Protein AF-A0A090S783-F1 (afdb_monomer_lite)

Structure (mmCIF, N/CA/C/O backbone):
data_AF-A0A090S783-F1
#
_entry.id   AF-A0A090S783-F1
#
loop_
_atom_site.group_PDB
_atom_site.id
_atom_site.type_symbol
_atom_site.label_atom_id
_atom_site.label_alt_id
_atom_site.label_comp_id
_atom_site.label_asym_id
_atom_site.label_entity_id
_atom_site.label_seq_id
_atom_site.pdbx_PDB_ins_code
_atom_site.Cartn_x
_atom_site.Cartn_y
_atom_site.Cartn_z
_atom_site.occupancy
_atom_site.B_iso_or_equiv
_atom_site.auth_seq_id
_atom_site.auth_comp_id
_atom_site.auth_asym_id
_atom_site.auth_atom_id
_atom_site.pdbx_PDB_model_num
ATOM 1 N N . MET A 1 1 ? 23.292 10.034 -25.816 1.00 48.47 1 MET A N 1
ATOM 2 C CA . MET A 1 1 ? 23.161 8.749 -25.100 1.00 48.47 1 MET A CA 1
ATOM 3 C C . MET A 1 1 ? 21.915 8.841 -24.245 1.00 48.47 1 MET A C 1
ATOM 5 O O . MET A 1 1 ? 21.785 9.822 -23.528 1.00 48.47 1 MET A O 1
ATOM 9 N N . VAL A 1 2 ? 20.990 7.893 -24.377 1.00 59.19 2 VAL A N 1
ATOM 10 C CA . VAL A 1 2 ? 19.824 7.782 -23.492 1.00 59.19 2 VAL A CA 1
ATOM 11 C C . VAL A 1 2 ? 20.245 6.833 -22.380 1.00 59.19 2 VAL A C 1
ATOM 13 O O . VAL A 1 2 ? 20.522 5.667 -22.645 1.00 59.19 2 VAL A O 1
ATOM 16 N N . THR A 1 3 ? 20.410 7.338 -21.163 1.00 61.84 3 THR A N 1
ATOM 17 C CA . THR A 1 3 ? 20.597 6.481 -19.992 1.00 61.84 3 THR A CA 1
ATOM 18 C C . THR A 1 3 ? 19.223 5.972 -19.592 1.00 61.84 3 THR A C 1
ATOM 20 O O . THR A 1 3 ? 18.373 6.776 -19.206 1.00 61.84 3 THR A O 1
ATOM 23 N N . ASN A 1 4 ? 18.986 4.664 -19.695 1.00 66.94 4 ASN A N 1
ATOM 24 C CA . ASN A 1 4 ? 17.825 4.087 -19.030 1.00 66.94 4 ASN A CA 1
ATOM 25 C C . ASN A 1 4 ? 17.972 4.327 -17.521 1.00 66.94 4 ASN A C 1
ATOM 27 O O . ASN A 1 4 ? 19.079 4.155 -16.997 1.00 66.94 4 ASN A O 1
ATOM 31 N N . PRO A 1 5 ? 16.899 4.734 -16.824 1.00 67.88 5 PRO A N 1
ATOM 32 C CA . PRO A 1 5 ? 16.915 4.797 -15.373 1.00 67.88 5 PRO A CA 1
ATOM 33 C C . PRO A 1 5 ? 17.351 3.444 -14.810 1.00 67.88 5 PRO A C 1
ATOM 35 O O . PRO A 1 5 ? 16.975 2.396 -15.345 1.00 67.88 5 PRO A O 1
ATOM 38 N N . ALA A 1 6 ? 18.147 3.464 -13.742 1.00 74.69 6 ALA A N 1
ATOM 39 C CA . ALA A 1 6 ? 18.403 2.251 -12.982 1.00 74.69 6 ALA A CA 1
ATOM 40 C C . ALA A 1 6 ? 17.061 1.664 -12.522 1.00 74.69 6 ALA A C 1
ATOM 42 O O . ALA A 1 6 ? 16.147 2.410 -12.159 1.00 74.69 6 ALA A O 1
ATOM 43 N N . GLN A 1 7 ? 16.942 0.337 -12.563 1.00 76.75 7 GLN A N 1
ATOM 44 C CA . GLN A 1 7 ? 15.754 -0.348 -12.071 1.00 76.75 7 GLN A CA 1
ATOM 45 C C . GLN A 1 7 ? 15.549 0.012 -10.595 1.00 76.75 7 GLN A C 1
ATOM 47 O O . GLN A 1 7 ? 16.495 -0.028 -9.807 1.00 76.75 7 GLN A O 1
ATOM 52 N N . SER A 1 8 ? 14.328 0.403 -10.234 1.00 84.81 8 SER A N 1
ATOM 53 C CA . SER A 1 8 ? 13.994 0.741 -8.854 1.00 84.81 8 SER A CA 1
ATOM 54 C C . SER A 1 8 ? 14.144 -0.484 -7.953 1.00 84.81 8 SER A C 1
ATOM 56 O O . SER A 1 8 ? 13.737 -1.586 -8.320 1.00 84.81 8 SER A O 1
ATOM 58 N N . THR A 1 9 ? 14.732 -0.280 -6.777 1.00 92.31 9 THR A N 1
ATOM 59 C CA . THR A 1 9 ? 14.875 -1.301 -5.735 1.00 92.31 9 THR A CA 1
ATOM 60 C C . THR A 1 9 ? 13.932 -0.996 -4.581 1.00 92.31 9 THR A C 1
ATOM 62 O O . THR A 1 9 ? 13.778 0.165 -4.185 1.00 92.31 9 THR A O 1
ATOM 65 N N . PHE A 1 10 ? 13.331 -2.042 -4.027 1.00 95.06 10 PHE A N 1
ATOM 66 C CA . PHE A 1 10 ? 12.363 -1.950 -2.944 1.00 95.06 10 PHE A CA 1
ATOM 67 C C . PHE A 1 10 ? 12.786 -2.847 -1.782 1.00 95.06 10 PHE A C 1
ATOM 69 O O . PHE A 1 10 ? 13.297 -3.946 -2.009 1.00 95.06 10 PHE A O 1
ATOM 76 N N . ARG A 1 11 ? 12.509 -2.392 -0.558 1.00 94.94 11 ARG A N 1
ATOM 77 C CA . ARG A 1 11 ? 12.571 -3.216 0.651 1.00 94.94 11 ARG A CA 1
ATOM 78 C C . ARG A 1 11 ? 11.179 -3.689 1.035 1.00 94.94 11 ARG A C 1
ATOM 80 O O . ARG A 1 11 ? 10.210 -2.935 0.926 1.00 94.94 11 ARG A O 1
ATOM 87 N N . GLU A 1 12 ? 11.106 -4.919 1.521 1.00 95.81 12 GLU A N 1
ATOM 88 C CA . GLU A 1 12 ? 9.885 -5.497 2.076 1.00 95.81 12 GLU A CA 1
ATOM 89 C C . GLU A 1 12 ? 9.620 -4.936 3.478 1.00 95.81 12 GLU A C 1
ATOM 91 O O . GLU A 1 12 ? 10.533 -4.825 4.298 1.00 95.81 12 GLU A O 1
ATOM 96 N N . LEU A 1 13 ? 8.370 -4.554 3.732 1.00 94.44 13 LEU A N 1
ATOM 97 C CA . LEU A 1 13 ? 7.885 -4.098 5.035 1.00 94.44 13 LEU A CA 1
ATOM 98 C C . LEU A 1 13 ? 7.174 -5.234 5.774 1.00 94.44 13 LEU A C 1
ATOM 100 O O . LEU A 1 13 ? 7.448 -5.475 6.950 1.00 94.44 13 LEU A O 1
ATOM 104 N N . SER A 1 14 ? 6.272 -5.925 5.075 1.00 95.94 14 SER A N 1
ATOM 105 C CA . SER A 1 14 ? 5.560 -7.111 5.552 1.00 95.94 14 SER A CA 1
ATOM 106 C C . SER A 1 14 ? 4.839 -7.825 4.402 1.00 95.94 14 SER A C 1
ATOM 108 O O . SER A 1 14 ? 4.891 -7.401 3.243 1.00 95.94 14 SER A O 1
ATOM 110 N N . VAL A 1 15 ? 4.170 -8.932 4.730 1.00 96.75 15 VAL A N 1
ATOM 111 C CA . VAL A 1 15 ? 3.323 -9.703 3.815 1.00 96.75 15 VAL A CA 1
ATOM 112 C C . VAL A 1 15 ? 1.964 -9.915 4.475 1.00 96.75 15 VAL A C 1
ATOM 114 O O . VAL A 1 15 ? 1.901 -10.382 5.612 1.00 96.75 15 VAL A O 1
ATOM 117 N N . VAL A 1 16 ? 0.885 -9.605 3.755 1.00 94.81 16 VAL A N 1
ATOM 118 C CA . VAL A 1 16 ? -0.505 -9.784 4.209 1.00 94.81 16 VAL A CA 1
ATOM 119 C C . VAL A 1 16 ? -1.248 -10.601 3.163 1.00 94.81 16 VAL A C 1
ATOM 121 O O . VAL A 1 16 ? -1.300 -10.196 2.010 1.00 94.81 16 VAL A O 1
ATOM 124 N N . GLU A 1 17 ? -1.794 -11.760 3.540 1.00 90.88 17 GLU A N 1
ATOM 125 C CA . GLU A 1 17 ? -2.579 -12.624 2.634 1.00 90.88 17 GLU A CA 1
ATOM 126 C C . GLU A 1 17 ? -1.875 -12.923 1.289 1.00 90.88 17 GLU A C 1
ATOM 128 O O . GLU A 1 17 ? -2.494 -12.968 0.231 1.00 90.88 17 GLU A O 1
ATOM 133 N N . ASN A 1 18 ? -0.554 -13.150 1.331 1.00 92.94 18 ASN A N 1
ATOM 134 C CA . ASN A 1 18 ? 0.342 -13.353 0.174 1.00 92.94 18 ASN A CA 1
ATOM 135 C C . ASN A 1 18 ? 0.625 -12.113 -0.693 1.00 92.94 18 ASN A C 1
ATOM 137 O O . ASN A 1 18 ? 1.338 -12.224 -1.689 1.00 92.94 18 ASN A O 1
ATOM 141 N N . VAL A 1 19 ? 0.150 -10.937 -0.292 1.00 96.12 19 VAL A N 1
ATOM 142 C CA . VAL A 1 19 ? 0.470 -9.656 -0.925 1.00 96.12 19 VAL A CA 1
ATOM 143 C C . VAL A 1 19 ? 1.706 -9.061 -0.267 1.00 96.12 19 VAL A C 1
ATOM 145 O O . VAL A 1 19 ? 1.738 -8.847 0.948 1.00 96.12 19 VAL A O 1
ATOM 148 N N . LYS A 1 20 ? 2.739 -8.784 -1.067 1.00 97.25 20 LYS A N 1
ATOM 149 C CA . LYS A 1 20 ? 3.962 -8.141 -0.577 1.00 97.25 20 LYS A CA 1
ATOM 150 C C . LYS A 1 20 ? 3.746 -6.651 -0.413 1.00 97.25 20 LYS A C 1
ATOM 152 O O . LYS A 1 20 ? 3.314 -5.985 -1.347 1.00 97.25 20 LYS A O 1
ATOM 157 N N . ILE A 1 21 ? 4.100 -6.121 0.747 1.00 97.38 21 ILE A N 1
ATOM 158 C CA . ILE A 1 21 ? 4.060 -4.688 1.016 1.00 97.38 21 ILE A CA 1
ATOM 159 C C . ILE A 1 21 ? 5.495 -4.191 0.996 1.00 97.38 21 ILE A C 1
ATOM 161 O O . ILE A 1 21 ? 6.329 -4.634 1.788 1.00 97.38 21 ILE A O 1
ATOM 165 N N . VAL A 1 22 ? 5.791 -3.268 0.089 1.00 97.06 22 VAL A N 1
ATOM 166 C CA . VAL A 1 22 ? 7.153 -2.792 -0.145 1.00 97.06 22 VAL A CA 1
ATOM 167 C C . VAL A 1 22 ? 7.223 -1.276 -0.171 1.00 97.06 22 VAL A C 1
ATOM 169 O O . VAL A 1 22 ? 6.228 -0.578 -0.348 1.00 97.06 22 VAL A O 1
ATOM 172 N N . THR A 1 23 ? 8.426 -0.739 -0.032 1.00 95.62 23 THR A N 1
ATOM 173 C CA . THR A 1 23 ? 8.694 0.689 -0.215 1.00 95.62 23 THR A CA 1
ATOM 174 C C . THR A 1 23 ? 10.062 0.880 -0.869 1.00 95.62 23 THR A C 1
ATOM 176 O O . THR A 1 23 ? 10.920 0.004 -0.718 1.00 95.62 23 THR A O 1
ATOM 179 N N . PRO A 1 24 ? 10.302 1.965 -1.633 1.00 94.88 24 PRO A N 1
ATOM 180 C CA . PRO A 1 24 ? 11.611 2.195 -2.236 1.00 94.88 24 PRO A CA 1
ATOM 181 C C . PRO A 1 24 ? 12.727 2.156 -1.192 1.00 94.88 24 PRO A C 1
ATOM 183 O O . PRO A 1 24 ? 12.566 2.688 -0.096 1.00 94.88 24 PRO A O 1
ATOM 186 N N . GLU A 1 25 ? 13.885 1.592 -1.537 1.00 93.50 25 GLU A N 1
ATOM 187 C CA . GLU A 1 25 ? 15.010 1.450 -0.596 1.00 93.50 25 GLU A CA 1
ATOM 188 C C . GLU A 1 25 ? 15.424 2.792 0.035 1.00 93.50 25 GLU A C 1
ATOM 190 O O . GLU A 1 25 ? 15.742 2.874 1.217 1.00 93.50 25 GLU A O 1
ATOM 195 N N . SER A 1 26 ? 15.354 3.871 -0.750 1.00 90.50 26 SER A N 1
ATOM 196 C CA . SER A 1 26 ? 15.682 5.236 -0.334 1.00 90.50 26 SER A CA 1
ATOM 197 C C . SER A 1 26 ? 14.559 5.954 0.422 1.00 90.50 26 SER A C 1
ATOM 199 O O . SER A 1 26 ? 14.743 7.099 0.833 1.00 90.50 26 SER A O 1
ATOM 201 N N . HIS A 1 27 ? 13.379 5.345 0.553 1.00 89.75 27 HIS A N 1
ATOM 202 C CA . HIS A 1 27 ? 12.256 5.945 1.266 1.00 89.75 27 HIS A CA 1
ATOM 203 C C . HIS A 1 27 ? 12.551 5.980 2.774 1.00 89.75 27 HIS A C 1
ATOM 205 O O . HIS A 1 27 ? 13.085 4.993 3.289 1.00 89.75 27 HIS A O 1
ATOM 211 N N . PRO A 1 28 ? 12.187 7.039 3.519 1.00 90.12 28 PRO A N 1
ATOM 212 C CA . PRO A 1 28 ? 12.353 7.051 4.973 1.00 90.12 28 PRO A CA 1
ATOM 213 C C . PRO A 1 28 ? 11.547 5.930 5.663 1.00 90.12 28 PRO A C 1
ATOM 215 O O . PRO A 1 28 ? 10.721 5.258 5.034 1.00 90.12 28 PRO A O 1
ATOM 218 N N . ASP A 1 29 ? 11.789 5.704 6.956 1.00 87.44 29 ASP A N 1
ATOM 219 C CA . ASP A 1 29 ? 11.158 4.627 7.735 1.00 87.44 29 ASP A CA 1
ATOM 220 C C . ASP A 1 29 ? 9.651 4.845 7.934 1.00 87.44 29 ASP A C 1
ATOM 222 O O . ASP A 1 29 ? 9.246 5.867 8.471 1.00 87.44 29 ASP A O 1
ATOM 226 N N . VAL A 1 30 ? 8.818 3.896 7.509 1.00 88.19 30 VAL A N 1
ATOM 227 C CA . VAL A 1 30 ? 7.347 3.983 7.584 1.00 88.19 30 VAL A CA 1
ATOM 228 C C . VAL A 1 30 ? 6.759 3.113 8.699 1.00 88.19 30 VAL A C 1
ATOM 230 O O . VAL A 1 30 ? 5.555 2.876 8.715 1.00 88.19 30 VAL A O 1
ATOM 233 N N . SER A 1 31 ? 7.580 2.644 9.642 1.00 87.94 31 SER A N 1
ATOM 234 C CA . SER A 1 31 ? 7.158 1.719 10.705 1.00 87.94 31 SER A CA 1
ATOM 235 C C . SER A 1 31 ? 5.948 2.216 11.511 1.00 87.94 31 SER A C 1
ATOM 237 O O . SER A 1 31 ? 5.080 1.427 11.876 1.00 87.94 31 SER A O 1
ATOM 239 N N . SER A 1 32 ? 5.818 3.530 11.740 1.00 88.06 32 SER A N 1
ATOM 240 C CA . SER A 1 32 ? 4.660 4.113 12.445 1.00 88.06 32 SER A CA 1
ATOM 241 C C . SER A 1 32 ? 3.327 3.930 11.709 1.00 88.06 32 SER A C 1
ATOM 243 O O . SER A 1 32 ? 2.268 3.924 12.337 1.00 88.06 32 SER A O 1
ATOM 245 N N . TRP A 1 33 ? 3.369 3.759 10.389 1.00 89.88 33 TRP A N 1
ATOM 246 C CA . TRP A 1 33 ? 2.203 3.557 9.535 1.00 89.88 33 TRP A CA 1
ATOM 247 C C . TRP A 1 33 ? 1.863 2.085 9.325 1.00 89.88 33 TRP A C 1
ATOM 249 O O . TRP A 1 33 ? 0.773 1.788 8.839 1.00 89.88 33 TRP A O 1
ATOM 259 N N 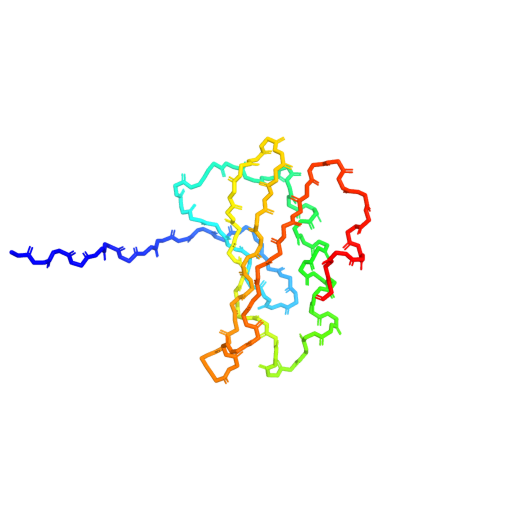. GLN A 1 34 ? 2.760 1.169 9.698 1.00 91.00 34 GLN A N 1
ATOM 260 C CA . GLN A 1 34 ? 2.638 -0.254 9.396 1.00 91.00 34 GLN A CA 1
ATOM 261 C C . GLN A 1 34 ? 1.284 -0.861 9.806 1.00 91.00 34 GLN A C 1
ATOM 263 O O . GLN A 1 34 ? 0.661 -1.477 8.944 1.00 91.00 34 GLN A O 1
ATOM 268 N N . PRO A 1 35 ? 0.729 -0.599 11.008 1.00 91.19 35 PRO A N 1
ATOM 269 C CA . PRO A 1 35 ? -0.588 -1.131 11.370 1.00 91.19 35 PRO A CA 1
ATOM 270 C C . PRO A 1 35 ? -1.715 -0.653 10.441 1.00 91.19 35 PRO A C 1
ATOM 272 O O . PRO A 1 35 ? -2.605 -1.423 10.089 1.00 91.19 35 PRO A O 1
ATOM 275 N N . LYS A 1 36 ? -1.671 0.616 10.009 1.00 91.00 36 LYS A N 1
ATOM 276 C CA . LYS A 1 36 ? -2.673 1.189 9.098 1.00 91.00 36 LYS A CA 1
ATOM 277 C C . LYS A 1 36 ? -2.523 0.646 7.680 1.00 91.00 36 LYS A C 1
ATOM 279 O O . LYS A 1 36 ? -3.524 0.408 7.013 1.00 91.00 36 LYS A O 1
ATOM 284 N N . ILE A 1 37 ? -1.282 0.461 7.228 1.00 93.56 37 ILE A N 1
ATOM 285 C CA . ILE A 1 37 ? -0.975 -0.130 5.923 1.00 93.56 37 ILE A CA 1
ATOM 286 C C . ILE A 1 37 ? -1.512 -1.562 5.879 1.00 93.56 37 ILE A C 1
ATOM 288 O O . ILE A 1 37 ? -2.261 -1.896 4.968 1.00 93.56 37 ILE A O 1
ATOM 292 N N . GLU A 1 38 ? -1.193 -2.379 6.884 1.00 94.38 38 GLU A N 1
ATOM 293 C CA . GLU A 1 38 ? -1.628 -3.776 6.953 1.00 94.38 38 GLU A CA 1
ATOM 294 C C . GLU A 1 38 ? -3.150 -3.898 7.029 1.00 94.38 38 GLU A C 1
ATOM 296 O O . GLU A 1 38 ? -3.722 -4.701 6.296 1.00 94.38 38 GLU A O 1
ATOM 301 N N . GLN A 1 39 ? -3.822 -3.054 7.822 1.00 92.12 39 GLN A N 1
ATOM 302 C CA . GLN A 1 39 ? -5.287 -3.002 7.848 1.00 92.12 39 GLN A CA 1
ATOM 303 C C . GLN A 1 39 ? -5.869 -2.646 6.472 1.00 92.12 39 GLN A C 1
ATOM 305 O O . GLN A 1 39 ? -6.833 -3.268 6.031 1.00 92.12 39 GLN A O 1
ATOM 310 N N . CYS A 1 40 ? -5.290 -1.660 5.784 1.00 93.25 40 CYS A N 1
ATOM 311 C CA . CYS A 1 40 ? -5.782 -1.221 4.482 1.00 93.25 40 CYS A CA 1
ATOM 312 C C . CYS A 1 40 ? -5.611 -2.304 3.412 1.00 93.25 40 CYS A C 1
ATOM 314 O O . CYS A 1 40 ? -6.522 -2.560 2.630 1.00 93.25 40 CYS A O 1
ATOM 316 N N . VAL A 1 41 ? -4.461 -2.983 3.415 1.00 95.06 41 VAL A N 1
ATOM 317 C CA . VAL A 1 41 ? -4.199 -4.101 2.507 1.00 95.06 41 VAL A CA 1
ATOM 318 C C . VAL A 1 41 ? -5.125 -5.271 2.820 1.00 95.06 41 VAL A C 1
ATOM 320 O O . VAL A 1 41 ? -5.751 -5.782 1.899 1.00 95.06 41 VAL A O 1
ATOM 323 N N . ALA A 1 42 ? -5.288 -5.640 4.095 1.00 94.00 42 ALA A N 1
ATOM 324 C CA . ALA A 1 42 ? -6.211 -6.695 4.512 1.00 94.00 42 ALA A CA 1
ATOM 325 C C . ALA A 1 42 ? -7.644 -6.411 4.040 1.00 94.00 42 ALA A C 1
ATOM 327 O O . ALA A 1 42 ? -8.310 -7.299 3.519 1.00 94.00 42 ALA A O 1
ATOM 328 N N . LYS A 1 43 ? -8.101 -5.160 4.155 1.00 93.06 43 LYS A N 1
ATOM 329 C CA . LYS A 1 43 ? -9.433 -4.769 3.694 1.00 93.06 43 LYS A CA 1
ATOM 330 C C . LYS A 1 43 ? -9.569 -4.834 2.170 1.00 93.06 43 LYS A C 1
ATOM 332 O O . LYS A 1 43 ? -10.566 -5.355 1.679 1.00 93.06 43 LYS A O 1
ATOM 337 N N . TYR A 1 44 ? -8.563 -4.367 1.434 1.00 93.19 44 TYR A N 1
ATOM 338 C CA . TYR A 1 44 ? -8.565 -4.390 -0.029 1.00 93.19 44 TYR A CA 1
ATOM 339 C C . TYR A 1 44 ? -8.609 -5.822 -0.589 1.00 93.19 44 TYR A C 1
ATOM 341 O O . TYR A 1 44 ? -9.308 -6.100 -1.563 1.00 93.19 44 TYR A O 1
ATOM 349 N N . VAL A 1 45 ? -7.905 -6.769 0.039 1.00 93.50 45 VAL A N 1
ATOM 350 C CA . VAL A 1 45 ? -7.895 -8.169 -0.424 1.00 93.50 45 VAL A CA 1
ATOM 351 C C . VAL A 1 45 ? -9.182 -8.931 -0.094 1.00 93.50 45 VAL A C 1
ATOM 353 O O . VAL A 1 45 ? -9.435 -9.972 -0.693 1.00 93.50 45 VAL A O 1
ATOM 356 N N . GLU A 1 46 ? -10.042 -8.423 0.799 1.00 92.88 46 GLU A N 1
ATOM 357 C CA . GLU A 1 46 ? -11.382 -8.999 1.006 1.00 92.88 46 GLU A CA 1
ATOM 358 C C . GLU A 1 46 ? -12.261 -8.866 -0.249 1.00 92.88 46 GLU A C 1
ATOM 360 O O . GLU A 1 46 ? -13.115 -9.718 -0.502 1.00 92.88 46 GLU A O 1
ATOM 365 N N . THR A 1 47 ? -12.069 -7.798 -1.029 1.00 89.12 47 THR A N 1
ATOM 366 C CA . THR A 1 47 ? -12.826 -7.507 -2.258 1.00 89.12 47 THR A CA 1
ATOM 367 C C . THR A 1 47 ? -12.092 -7.968 -3.521 1.00 89.12 47 THR A C 1
ATOM 369 O O . THR A 1 47 ? -12.739 -8.249 -4.530 1.00 89.12 47 THR A O 1
ATOM 372 N N . HIS A 1 48 ? -10.769 -8.130 -3.452 1.00 90.69 48 HIS A N 1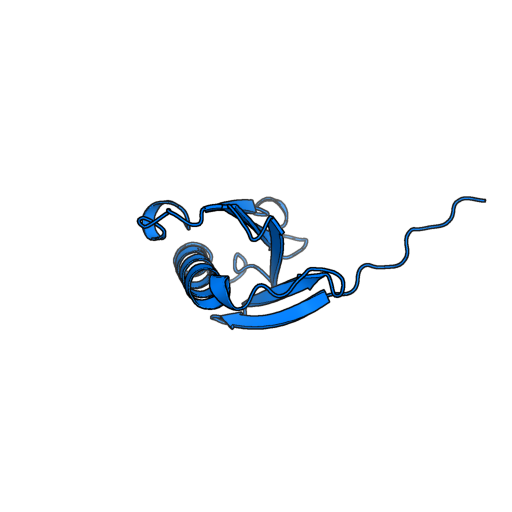
ATOM 373 C CA . HIS A 1 48 ? -9.899 -8.507 -4.567 1.00 90.69 48 HIS A CA 1
ATOM 374 C C . HIS A 1 48 ? -9.269 -9.883 -4.316 1.00 90.69 48 HIS A C 1
ATOM 376 O O . HIS A 1 48 ? -8.203 -10.004 -3.716 1.00 90.69 48 HIS A O 1
ATOM 382 N N . THR A 1 49 ? -9.962 -10.938 -4.758 1.00 89.56 49 THR A N 1
ATOM 383 C CA . THR A 1 49 ? -9.603 -12.339 -4.476 1.00 89.56 49 THR A CA 1
ATOM 384 C C . THR A 1 49 ? -9.243 -13.122 -5.740 1.00 89.56 49 THR A C 1
ATOM 386 O O . THR A 1 49 ? -9.604 -12.746 -6.857 1.00 89.56 49 THR A O 1
ATOM 389 N N . GLY A 1 50 ? -8.545 -14.249 -5.566 1.00 91.06 50 GLY A N 1
ATOM 390 C CA . GLY A 1 50 ? -8.158 -15.126 -6.674 1.00 91.06 50 GLY A CA 1
ATOM 391 C C . GLY A 1 50 ? -7.184 -14.438 -7.629 1.00 91.06 50 GLY A C 1
ATOM 392 O O . GLY A 1 50 ? -6.186 -13.876 -7.188 1.00 91.06 50 GLY A O 1
ATOM 393 N N . ASP A 1 51 ? -7.489 -14.462 -8.926 1.00 91.19 51 ASP A N 1
ATOM 394 C CA . ASP A 1 51 ? -6.639 -13.863 -9.967 1.00 91.19 51 ASP A CA 1
ATOM 395 C C . ASP A 1 51 ? -6.596 -12.324 -9.902 1.00 91.19 51 ASP A C 1
ATOM 397 O O . ASP A 1 51 ? -5.707 -11.706 -10.484 1.00 91.19 51 ASP A O 1
ATOM 401 N N . LEU A 1 52 ? -7.530 -11.710 -9.161 1.00 92.69 52 LEU A N 1
ATOM 402 C CA . LEU A 1 52 ? -7.570 -10.270 -8.892 1.00 92.69 52 LEU A CA 1
ATOM 403 C C . LEU A 1 52 ? -6.793 -9.882 -7.629 1.00 92.69 52 LEU A C 1
ATOM 405 O O . LEU A 1 52 ? -6.865 -8.734 -7.214 1.00 92.69 52 LEU A O 1
ATOM 409 N N . LEU A 1 53 ? -6.104 -10.813 -6.966 1.00 95.31 53 LEU A N 1
ATOM 410 C CA . LEU A 1 53 ? -5.270 -10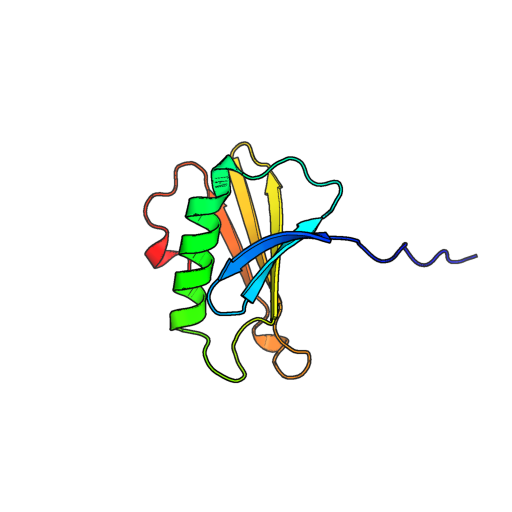.465 -5.821 1.00 95.31 53 LEU A CA 1
ATOM 411 C C . LEU A 1 53 ? -4.060 -9.637 -6.306 1.00 95.31 53 LEU A C 1
ATOM 413 O O . LEU A 1 53 ? -3.360 -10.070 -7.229 1.00 95.31 53 LEU A O 1
ATOM 417 N N . PRO A 1 54 ? -3.758 -8.484 -5.684 1.00 96.12 54 PRO A N 1
ATOM 418 C CA . PRO A 1 54 ? -2.575 -7.716 -6.041 1.00 96.12 54 PRO A CA 1
ATOM 419 C C . PRO A 1 54 ? -1.305 -8.524 -5.750 1.00 96.12 54 PRO A C 1
ATOM 421 O O . PRO A 1 54 ? -1.206 -9.235 -4.751 1.00 96.12 54 PRO A O 1
ATOM 424 N N . VAL A 1 55 ? -0.299 -8.391 -6.613 1.00 96.25 55 VAL A N 1
ATOM 425 C CA . VAL A 1 55 ? 0.998 -9.060 -6.430 1.00 96.25 55 VAL A CA 1
ATOM 426 C C . VAL A 1 55 ? 1.886 -8.304 -5.446 1.00 96.25 55 VAL A C 1
ATOM 428 O O . VAL A 1 55 ? 2.684 -8.905 -4.724 1.00 96.25 55 VAL A O 1
ATOM 431 N N . GLU A 1 56 ? 1.754 -6.979 -5.416 1.00 96.88 56 GLU A N 1
ATOM 432 C CA . GLU A 1 56 ? 2.590 -6.094 -4.615 1.00 96.88 56 GLU A CA 1
ATOM 433 C C . GLU A 1 56 ? 1.854 -4.787 -4.306 1.00 96.88 56 GLU A C 1
ATOM 435 O O . GLU A 1 56 ? 1.073 -4.280 -5.112 1.00 96.88 56 GLU A O 1
ATOM 440 N N . VAL A 1 57 ? 2.127 -4.222 -3.133 1.00 97.69 57 VAL A N 1
ATOM 441 C CA . VAL A 1 57 ? 1.667 -2.900 -2.719 1.00 97.69 57 VAL A CA 1
ATOM 442 C C . VAL A 1 57 ? 2.877 -2.023 -2.453 1.00 97.69 57 VAL A C 1
ATOM 444 O O . VAL A 1 57 ? 3.645 -2.273 -1.525 1.00 97.69 57 VAL A O 1
ATOM 447 N N . ILE A 1 58 ? 3.037 -0.972 -3.256 1.00 97.25 58 ILE A N 1
ATOM 448 C CA . ILE A 1 58 ? 4.167 -0.048 -3.152 1.00 97.25 58 ILE A CA 1
ATOM 449 C C . ILE A 1 58 ? 3.752 1.176 -2.333 1.00 97.25 58 ILE A C 1
ATOM 451 O O . ILE A 1 58 ? 2.955 2.010 -2.780 1.00 97.25 58 ILE A O 1
ATOM 455 N N . VAL A 1 59 ? 4.333 1.299 -1.142 1.00 96.25 59 VAL A N 1
ATOM 456 C CA . VAL A 1 59 ? 4.119 2.400 -0.201 1.00 96.25 59 VAL A CA 1
ATOM 457 C C . VAL A 1 59 ? 5.083 3.543 -0.504 1.00 96.25 59 VAL A C 1
ATOM 459 O O . VAL A 1 59 ? 6.306 3.376 -0.508 1.00 96.25 59 VAL A O 1
ATOM 462 N N . THR A 1 60 ? 4.525 4.728 -0.733 1.00 93.00 60 THR A N 1
ATOM 463 C CA . THR A 1 60 ? 5.260 5.980 -0.982 1.00 93.00 60 THR A CA 1
ATOM 464 C C . THR A 1 60 ? 4.550 7.145 -0.296 1.00 93.00 60 THR A C 1
ATOM 466 O O . THR A 1 60 ? 3.388 7.013 0.066 1.00 93.00 60 THR A O 1
ATOM 469 N N . GLY A 1 61 ? 5.188 8.302 -0.139 1.00 84.50 61 GLY A N 1
ATOM 470 C CA . GLY A 1 61 ? 4.503 9.525 0.294 1.00 84.50 61 GLY A CA 1
ATOM 471 C C . GLY A 1 61 ? 5.247 10.293 1.377 1.00 84.50 61 GLY A C 1
ATOM 472 O O . GLY A 1 61 ? 6.424 10.050 1.634 1.00 84.50 61 GLY A O 1
ATOM 473 N N . ASP A 1 62 ? 4.545 11.246 1.984 1.00 76.00 62 ASP A N 1
ATOM 474 C CA . ASP A 1 62 ? 5.069 12.083 3.058 1.00 76.00 62 ASP A CA 1
ATOM 475 C C . ASP A 1 62 ? 4.563 11.560 4.399 1.00 76.00 62 ASP A C 1
ATOM 477 O O . ASP A 1 62 ? 3.396 11.700 4.763 1.00 76.00 62 ASP A O 1
ATOM 481 N N . GLN A 1 63 ? 5.479 10.978 5.159 1.00 71.44 63 GLN A N 1
ATOM 482 C CA . GLN A 1 63 ? 5.193 10.341 6.440 1.00 71.44 63 GLN A CA 1
ATOM 483 C C . GLN A 1 63 ? 4.573 11.264 7.485 1.00 71.44 63 GLN A C 1
ATOM 485 O O . GLN A 1 63 ? 4.051 10.758 8.478 1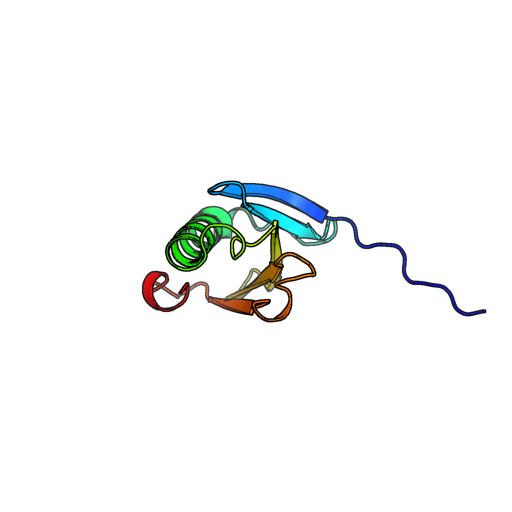.00 71.44 63 GLN A O 1
ATOM 490 N N . SER A 1 64 ? 4.673 12.582 7.301 1.00 75.81 64 SER A N 1
ATOM 491 C CA . SER A 1 64 ? 4.124 13.552 8.243 1.00 75.81 64 SER A CA 1
ATOM 492 C C . SER A 1 64 ? 2.596 13.648 8.188 1.00 75.81 64 SER A C 1
ATOM 494 O O . SER A 1 64 ? 1.980 13.919 9.218 1.00 75.81 64 SER A O 1
ATOM 496 N N . ASP A 1 65 ? 1.977 13.377 7.036 1.00 83.38 65 ASP A N 1
ATOM 497 C CA . ASP A 1 65 ? 0.549 13.659 6.826 1.00 83.38 65 ASP A CA 1
ATOM 498 C C . ASP A 1 65 ? -0.192 12.579 6.027 1.00 83.38 65 ASP A C 1
ATOM 500 O O . ASP A 1 65 ? -1.316 12.209 6.373 1.00 83.38 65 ASP A O 1
ATOM 504 N N . GLN A 1 66 ? 0.426 12.036 4.972 1.00 88.88 66 GLN A N 1
ATOM 505 C CA . GLN A 1 66 ? -0.227 11.058 4.105 1.00 88.88 66 GLN A CA 1
ATOM 506 C C . GLN A 1 66 ? 0.745 10.095 3.431 1.00 88.88 66 GLN A C 1
ATOM 508 O O . GLN A 1 66 ? 1.784 10.476 2.887 1.00 88.88 66 GLN A O 1
ATOM 513 N N . ILE A 1 67 ? 0.318 8.843 3.324 1.00 92.38 67 ILE A N 1
ATOM 514 C CA . ILE A 1 67 ? 0.992 7.851 2.492 1.00 92.38 67 ILE A CA 1
ATOM 515 C C . ILE A 1 67 ? 0.058 7.344 1.399 1.00 92.38 67 ILE A C 1
ATOM 517 O O . ILE A 1 67 ? -1.164 7.308 1.545 1.00 92.38 67 ILE A O 1
ATOM 521 N N . ALA A 1 68 ? 0.658 6.977 0.276 1.00 94.25 68 ALA A N 1
ATOM 522 C CA . ALA A 1 68 ? 0.012 6.367 -0.863 1.00 94.25 68 ALA A CA 1
ATOM 523 C C . ALA A 1 68 ? 0.361 4.876 -0.920 1.00 94.25 68 ALA A C 1
ATOM 525 O O . ALA A 1 68 ? 1.540 4.512 -0.913 1.00 94.25 68 ALA A O 1
ATOM 526 N N . LEU A 1 69 ? -0.665 4.037 -1.018 1.00 95.81 69 LEU A N 1
ATOM 527 C CA . LEU A 1 69 ? -0.562 2.615 -1.312 1.00 95.81 69 LEU A CA 1
ATOM 528 C C . LEU A 1 69 ? -0.873 2.416 -2.792 1.00 95.81 69 LEU A C 1
ATOM 530 O O . LEU A 1 69 ? -1.967 2.750 -3.242 1.00 95.81 69 LEU A O 1
ATOM 534 N N . ASN A 1 70 ? 0.083 1.894 -3.551 1.00 97.06 70 ASN A N 1
ATOM 535 C CA . ASN A 1 70 ? -0.110 1.573 -4.962 1.00 97.06 70 ASN A CA 1
ATOM 536 C C . ASN A 1 70 ? -0.255 0.062 -5.092 1.00 97.06 70 ASN A C 1
ATOM 538 O O . ASN A 1 70 ? 0.735 -0.654 -4.966 1.00 97.06 70 ASN A O 1
ATOM 542 N N . PHE A 1 71 ? -1.479 -0.402 -5.313 1.00 96.94 71 PHE A N 1
ATOM 543 C CA . PHE A 1 71 ? -1.808 -1.799 -5.548 1.00 96.94 71 PHE A CA 1
ATOM 544 C C . PHE A 1 71 ? -1.455 -2.147 -6.987 1.00 96.94 71 PHE A C 1
ATOM 546 O O . PHE A 1 71 ? -2.013 -1.584 -7.932 1.00 96.94 71 PHE A O 1
ATOM 553 N N . VAL A 1 72 ? -0.493 -3.048 -7.137 1.00 97.06 72 VAL A N 1
ATOM 554 C CA . VAL A 1 72 ? -0.024 -3.549 -8.422 1.00 97.06 72 VAL A CA 1
ATOM 555 C C . VAL A 1 72 ? -0.553 -4.962 -8.580 1.00 97.06 72 VAL A C 1
ATOM 557 O O . VAL A 1 72 ? -0.250 -5.846 -7.781 1.00 97.06 72 VAL A O 1
ATOM 560 N N . HIS A 1 73 ? -1.351 -5.167 -9.617 1.00 96.81 73 HIS A N 1
ATOM 561 C CA . HIS A 1 73 ? -1.872 -6.464 -10.025 1.00 96.81 73 HIS A CA 1
ATOM 562 C C . HIS A 1 73 ? -0.968 -7.101 -11.079 1.00 96.81 73 HIS A C 1
ATOM 564 O O . HIS A 1 73 ? 0.012 -6.510 -11.543 1.00 96.81 73 HIS A O 1
ATOM 570 N N . THR A 1 74 ? -1.288 -8.336 -11.455 1.00 95.94 74 THR A N 1
ATOM 571 C CA . THR A 1 74 ? -0.634 -9.016 -12.577 1.00 95.94 74 THR A CA 1
ATOM 572 C C . THR A 1 74 ? -0.785 -8.215 -13.872 1.00 95.94 74 THR A C 1
ATOM 574 O O . THR A 1 74 ? -1.629 -7.326 -13.991 1.00 95.94 74 THR A O 1
ATOM 577 N N . VAL A 1 75 ? 0.031 -8.520 -14.883 1.00 94.19 75 VAL A N 1
ATOM 578 C CA . VAL A 1 75 ? -0.027 -7.804 -16.169 1.00 94.19 75 VAL A CA 1
ATOM 579 C C . VAL A 1 75 ? -1.401 -7.981 -16.821 1.00 94.19 75 VAL A C 1
ATOM 581 O O . VAL A 1 75 ? -1.968 -7.019 -17.344 1.00 94.19 75 VAL A O 1
ATOM 584 N N . GLU A 1 76 ? -1.956 -9.188 -16.722 1.00 96.38 76 GLU A N 1
ATOM 585 C CA . GLU A 1 76 ? -3.273 -9.580 -17.217 1.00 96.38 76 GLU A CA 1
ATOM 586 C C . GLU A 1 76 ? -4.409 -8.793 -16.546 1.00 96.38 76 GLU A C 1
ATOM 588 O O . GLU A 1 76 ? -5.393 -8.464 -17.208 1.00 96.38 76 GLU A O 1
ATOM 593 N N . HIS A 1 77 ? -4.245 -8.435 -15.267 1.00 95.38 77 HIS A N 1
ATOM 594 C CA . HIS A 1 77 ? -5.220 -7.684 -14.468 1.00 95.38 77 HIS A CA 1
ATOM 595 C C . HIS A 1 77 ? -4.763 -6.257 -14.133 1.00 95.38 77 HIS A C 1
ATOM 597 O O . HIS A 1 77 ? -5.303 -5.616 -13.239 1.00 95.38 77 HIS A O 1
ATOM 603 N N . SER A 1 78 ? -3.814 -5.702 -14.891 1.00 93.12 78 SER A N 1
ATOM 604 C CA . SER A 1 78 ? -3.249 -4.365 -14.639 1.00 93.12 78 SER A CA 1
ATOM 605 C C . SER A 1 78 ? -4.264 -3.216 -14.721 1.00 93.12 78 SER A C 1
ATOM 607 O O . SER A 1 78 ? -3.981 -2.114 -14.252 1.00 93.12 78 SER A O 1
ATOM 609 N N . GLY A 1 79 ? -5.454 -3.463 -15.281 1.00 93.88 79 GLY A N 1
ATOM 610 C CA . GLY A 1 79 ? -6.586 -2.533 -15.235 1.00 93.88 79 GLY A CA 1
ATOM 611 C C . GLY A 1 79 ? -7.143 -2.294 -13.826 1.00 93.88 79 GLY A C 1
ATOM 612 O O . GLY A 1 79 ? -7.748 -1.250 -13.606 1.00 93.88 79 GLY A O 1
ATOM 613 N N . GLU A 1 80 ? -6.887 -3.205 -12.883 1.00 94.19 80 GLU A N 1
ATOM 614 C CA . GLU A 1 80 ? -7.282 -3.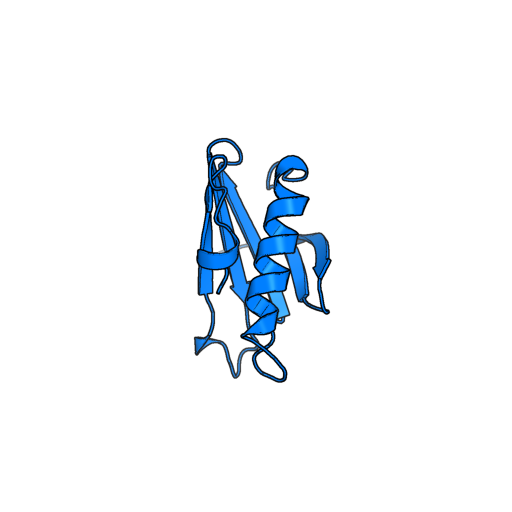096 -11.469 1.00 94.19 80 GLU A CA 1
ATOM 615 C C . GLU A 1 80 ? -6.241 -2.351 -10.616 1.00 94.19 80 GLU A C 1
ATOM 617 O O . GLU A 1 80 ? -6.435 -2.150 -9.414 1.00 94.19 80 GLU A O 1
ATOM 622 N N . ASN A 1 81 ? -5.118 -1.928 -11.216 1.00 95.94 81 ASN A N 1
ATOM 623 C CA . ASN A 1 81 ? -4.108 -1.136 -10.520 1.00 95.94 81 ASN A CA 1
ATOM 624 C C . ASN A 1 81 ? -4.745 0.109 -9.905 1.00 95.94 81 ASN A C 1
ATOM 626 O O . ASN A 1 81 ? -5.384 0.909 -10.591 1.00 95.94 81 ASN A O 1
ATOM 630 N N . SER A 1 82 ? -4.519 0.292 -8.609 1.00 94.75 82 SER A N 1
ATOM 631 C CA . SER A 1 82 ? -5.178 1.339 -7.839 1.00 94.75 82 SER A CA 1
ATOM 632 C C . SER A 1 82 ? -4.194 2.050 -6.927 1.00 94.75 82 SER A C 1
ATOM 634 O O . SER A 1 82 ? -3.283 1.442 -6.364 1.00 94.75 82 SER A O 1
ATOM 636 N N . THR A 1 83 ? -4.387 3.356 -6.760 1.00 94.75 83 THR A N 1
ATOM 637 C CA . THR A 1 83 ? -3.642 4.158 -5.791 1.00 94.75 83 THR A CA 1
ATOM 638 C C . THR A 1 83 ? -4.602 4.654 -4.724 1.00 94.75 83 THR A C 1
ATOM 640 O O . THR A 1 83 ? -5.483 5.469 -4.997 1.00 94.75 83 THR A O 1
ATOM 643 N N . MET A 1 84 ? -4.379 4.223 -3.488 1.00 92.00 84 MET A N 1
ATOM 644 C CA . MET A 1 84 ? -5.100 4.704 -2.315 1.00 92.00 84 MET A CA 1
ATOM 645 C C . MET A 1 84 ? -4.236 5.655 -1.508 1.00 92.00 84 MET A C 1
ATOM 647 O O . MET A 1 84 ? -3.021 5.496 -1.447 1.00 92.00 84 MET A O 1
ATOM 651 N N . ARG A 1 85 ? -4.858 6.642 -0.865 1.00 91.00 85 ARG A N 1
ATOM 652 C CA . ARG A 1 85 ? -4.178 7.571 0.043 1.00 91.00 85 ARG A CA 1
ATOM 653 C C . ARG A 1 85 ? -4.794 7.461 1.422 1.00 91.00 85 ARG A C 1
ATOM 655 O O . ARG A 1 85 ? -6.013 7.565 1.546 1.00 91.00 85 ARG A O 1
ATOM 662 N N . ILE A 1 86 ? -3.947 7.286 2.428 1.00 89.44 86 ILE A N 1
ATOM 663 C CA . ILE A 1 86 ? -4.349 7.276 3.832 1.00 89.44 86 ILE A CA 1
ATOM 664 C C . ILE A 1 86 ? -3.661 8.413 4.581 1.00 89.44 86 ILE A C 1
ATOM 666 O O . ILE A 1 86 ? -2.490 8.705 4.335 1.00 89.44 86 ILE A O 1
ATOM 670 N N . PHE A 1 87 ? -4.403 9.055 5.483 1.00 86.19 87 PHE A N 1
ATOM 671 C CA . PHE A 1 87 ? -3.955 10.235 6.229 1.00 86.19 87 PHE A CA 1
ATOM 672 C C . PHE A 1 87 ? -3.711 9.922 7.712 1.00 86.19 87 PHE A C 1
ATOM 674 O O . PHE A 1 87 ? -4.300 8.992 8.277 1.00 86.19 87 PHE A O 1
ATOM 681 N N . THR A 1 88 ? -2.860 10.711 8.375 1.00 77.25 88 THR A N 1
ATOM 682 C CA . THR A 1 88 ? -2.449 10.469 9.771 1.00 77.25 88 THR A CA 1
ATOM 683 C C . THR A 1 88 ? -3.642 10.517 10.728 1.00 77.25 88 THR A C 1
ATOM 685 O O . THR A 1 88 ? -3.777 9.651 11.591 1.00 77.25 88 THR A O 1
ATOM 688 N N . GLU A 1 89 ? -4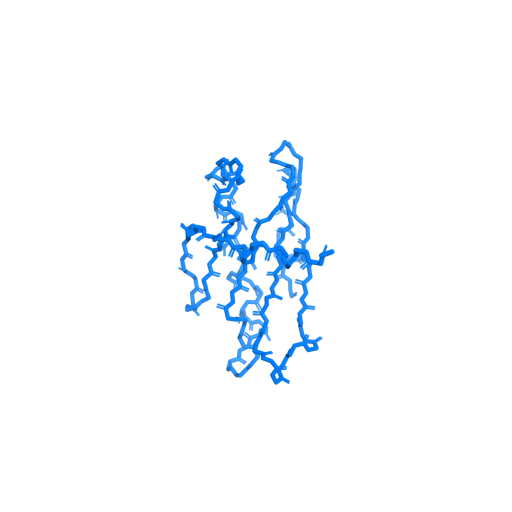.569 11.448 10.512 1.00 77.94 89 GLU A N 1
ATOM 689 C CA . GLU A 1 89 ? -5.778 11.636 11.331 1.00 77.94 89 GLU A CA 1
ATOM 690 C C . GLU A 1 89 ? -6.954 10.734 10.909 1.00 77.94 89 GLU A C 1
ATOM 692 O O . GLU A 1 89 ? -8.042 10.791 11.479 1.00 77.94 89 GLU A O 1
ATOM 697 N N . GLN A 1 90 ? -6.772 9.894 9.887 1.00 70.75 90 GLN A N 1
ATOM 698 C CA . GLN A 1 90 ? -7.853 9.073 9.354 1.00 70.75 90 GLN A CA 1
ATOM 699 C C . GLN A 1 90 ? -8.144 7.875 10.266 1.00 70.75 90 GLN A C 1
ATOM 701 O O . GLN A 1 90 ? -7.295 6.996 10.437 1.00 70.75 90 GLN A O 1
ATOM 706 N N . SER A 1 91 ? -9.356 7.850 10.830 1.00 69.81 91 SER A N 1
ATOM 707 C CA . SER A 1 91 ? -9.884 6.765 11.672 1.00 69.81 91 SER A CA 1
ATOM 708 C C . SER A 1 91 ? -10.730 5.747 10.901 1.00 69.81 91 SER A C 1
ATOM 710 O O . SER A 1 91 ? -10.847 4.601 11.319 1.00 69.81 91 SER A O 1
ATOM 712 N N . ASP A 1 92 ? -11.308 6.148 9.767 1.00 74.56 92 ASP A N 1
ATOM 713 C CA . ASP A 1 92 ? -12.308 5.370 9.021 1.00 74.56 92 ASP A CA 1
ATOM 714 C C . ASP A 1 92 ? -11.667 4.554 7.879 1.00 74.56 92 ASP A C 1
ATOM 716 O O . ASP A 1 92 ? -12.126 4.593 6.735 1.00 74.56 92 ASP A O 1
ATOM 720 N N . LEU A 1 93 ? -10.582 3.830 8.170 1.00 72.81 93 LEU A N 1
ATOM 721 C CA . LEU A 1 93 ? -9.809 3.094 7.157 1.00 72.81 93 LEU A CA 1
ATOM 722 C C . LEU A 1 93 ? -10.655 2.052 6.404 1.00 72.81 93 LEU A C 1
ATOM 724 O O . LEU A 1 93 ? -10.518 1.922 5.193 1.00 72.81 93 LEU A O 1
ATOM 728 N N . ASP A 1 94 ? -11.620 1.409 7.063 1.00 66.44 94 ASP A N 1
ATOM 729 C CA . ASP A 1 94 ? -12.472 0.377 6.444 1.00 66.44 94 ASP A CA 1
ATOM 730 C C . ASP A 1 94 ? -13.383 0.908 5.317 1.00 66.44 94 ASP A C 1
ATOM 732 O O . ASP A 1 94 ? -13.869 0.142 4.481 1.00 66.44 94 ASP A O 1
ATOM 736 N N . LYS A 1 95 ? -13.651 2.221 5.296 1.00 66.88 95 LYS A N 1
ATOM 737 C CA . LYS A 1 95 ? -14.421 2.878 4.224 1.00 66.88 95 LYS A CA 1
ATOM 738 C C . LYS A 1 95 ? -13.535 3.353 3.077 1.00 66.88 95 LYS A C 1
ATOM 740 O O . LYS A 1 95 ? -14.040 3.612 1.992 1.00 66.88 95 LYS A O 1
ATOM 745 N N . VAL A 1 96 ? -12.247 3.531 3.348 1.00 74.88 96 VAL A N 1
ATOM 746 C CA . VAL A 1 96 ? -11.263 4.085 2.412 1.00 74.88 96 VAL A CA 1
ATOM 747 C C . VAL A 1 96 ? -10.589 2.962 1.638 1.00 74.88 96 VAL A C 1
ATOM 749 O O . VAL A 1 96 ? -10.305 3.130 0.461 1.00 74.88 96 VAL A O 1
ATOM 752 N N . CYS A 1 97 ? -10.370 1.825 2.295 1.00 76.56 97 CYS A N 1
ATOM 753 C CA . CYS A 1 97 ? -9.575 0.706 1.809 1.00 76.56 97 CYS A CA 1
ATOM 754 C C . CYS A 1 97 ? -10.426 -0.405 1.170 1.00 76.56 97 CYS A C 1
ATOM 756 O O . CYS A 1 97 ? -10.334 -1.550 1.592 1.00 76.56 97 CYS A O 1
ATOM 758 N N . GLN A 1 98 ? -11.294 -0.067 0.209 1.00 71.88 98 GLN A N 1
ATOM 759 C CA . GLN A 1 98 ? -12.173 -1.012 -0.506 1.00 71.88 98 GLN A CA 1
ATOM 760 C C . GLN A 1 98 ? -11.683 -1.401 -1.900 1.00 71.88 98 GLN A C 1
ATOM 762 O O . GLN A 1 98 ? -11.092 -0.533 -2.580 1.00 71.88 98 GLN A O 1
#

pLDDT: mean 88.23, std 10.28, range [48.47, 97.69]

Radius of gyration: 13.9 Å; chains: 1; bounding box: 38×29×38 Å

Organism: NCBI:txid990268

Secondary structure (DSSP, 8-state):
---PPPPP-EEEEEEETTEEEEEETTSPP-GGGHHHHHHHHHHHHHHS-GGGS-SEEEEEEETTTEEEEEEE--STTGGG-EEEEEETT---HHHH--

Foldseek 3Di:
DDDDPDDFDWDFPDAAPQETEIETPPAPDLVVCVVLVNVLLNLLDVVQDDQRRFNYWYWDDDSVFKIKTWGHHDPVNRVSTDIFMDTPPDPPSNVRRD

Sequence (98 aa):
MVTNPAQSTFRELSVVENVKIVTPESHPDVSSWQPKIEQCVAKYVETHTGDLLPVEVIVTGDQSDQIALNFVHTVEHSGENSTMRIFTEQSDLDKVCQ